Protein AF-A0A7V4JE74-F1 (afdb_monomer_lite)

Foldseek 3Di:
DPPDQPLVVLVVVLVCCVPVNDPDDSVVSNVVSVVVNVVSVVVQVVVCVQQVHHPPDDDDPPGDDDDPDDDDDDDDDPD

Radius of gyration: 15.38 Å; chains: 1; bounding box: 39×23×39 Å

pLDDT: mean 92.23, std 8.33, range [52.56, 98.06]

Secondary structure (DSSP, 8-state):
-----HHHHHHHHHHHHHHH--SS-HHHHHHHHHHHHHHHHHHHHHHHHHHTS-TTPPPPTT-----------------

Structure (mmCIF, N/CA/C/O backbone):
data_AF-A0A7V4JE74-F1
#
_entry.id   AF-A0A7V4JE74-F1
#
loop_
_atom_site.group_PDB
_atom_site.id
_atom_site.type_symbol
_atom_site.label_atom_id
_atom_site.label_alt_id
_atom_site.label_comp_id
_atom_site.label_asym_id
_atom_site.label_entity_id
_atom_site.label_seq_id
_atom_site.pdbx_PDB_ins_code
_atom_site.Cartn_x
_atom_site.Cartn_y
_atom_site.Cartn_z
_atom_site.occupancy
_atom_site.B_iso_or_equiv
_atom_site.auth_seq_id
_atom_site.auth_comp_id
_atom_site.auth_asym_id
_atom_site.auth_atom_id
_atom_site.pdbx_PDB_model_num
ATOM 1 N N . MET A 1 1 ? 9.264 16.778 -1.951 1.00 52.56 1 MET A N 1
ATOM 2 C CA . MET A 1 1 ? 8.161 15.877 -1.541 1.00 52.56 1 MET A CA 1
ATOM 3 C C . MET A 1 1 ? 8.686 14.443 -1.521 1.00 52.56 1 MET A C 1
ATOM 5 O O . MET A 1 1 ? 9.208 14.006 -2.542 1.00 52.56 1 MET A O 1
ATOM 9 N N . LYS A 1 2 ? 8.647 13.731 -0.383 1.00 58.62 2 LYS A N 1
ATOM 10 C CA . LYS A 1 2 ? 9.095 12.325 -0.332 1.00 58.62 2 LYS A CA 1
ATOM 11 C C . LYS A 1 2 ? 8.146 11.473 -1.185 1.00 58.62 2 LYS A C 1
ATOM 13 O O . LYS A 1 2 ? 6.938 11.500 -0.971 1.00 58.62 2 LYS A O 1
ATOM 18 N N . ARG A 1 3 ? 8.680 10.750 -2.173 1.00 81.75 3 ARG A N 1
ATOM 19 C CA . ARG A 1 3 ? 7.905 9.895 -3.086 1.00 81.75 3 ARG A CA 1
ATOM 20 C C . ARG A 1 3 ? 7.536 8.579 -2.397 1.00 81.75 3 ARG A C 1
ATOM 22 O O . ARG A 1 3 ? 8.085 7.551 -2.748 1.00 81.75 3 ARG A O 1
ATOM 29 N N . VAL A 1 4 ? 6.640 8.600 -1.417 1.00 90.75 4 VAL A N 1
ATOM 30 C CA . VAL A 1 4 ? 6.238 7.379 -0.692 1.00 90.75 4 VAL A CA 1
ATOM 31 C C . VAL A 1 4 ? 5.248 6.564 -1.544 1.00 90.75 4 VAL A C 1
ATOM 33 O O . VAL A 1 4 ? 4.264 7.173 -1.991 1.00 90.75 4 VAL A O 1
ATOM 36 N N . PRO A 1 5 ? 5.484 5.255 -1.782 1.00 94.31 5 PRO A N 1
ATOM 37 C CA . PRO A 1 5 ? 4.516 4.357 -2.420 1.00 94.31 5 PRO A CA 1
ATOM 38 C C . PRO A 1 5 ? 3.165 4.325 -1.678 1.00 94.31 5 PRO A C 1
ATOM 40 O O . PRO A 1 5 ? 3.165 4.472 -0.454 1.00 94.31 5 PRO A O 1
ATOM 43 N N . PRO A 1 6 ? 2.025 4.186 -2.376 1.00 96.00 6 PRO A N 1
ATOM 44 C CA . PRO A 1 6 ? 0.702 4.045 -1.778 1.00 96.00 6 PRO A CA 1
ATOM 45 C C . PRO A 1 6 ? 0.640 2.952 -0.715 1.00 96.00 6 PRO A C 1
ATOM 47 O O . PRO A 1 6 ? 0.212 3.252 0.397 1.00 96.00 6 PRO A O 1
ATOM 50 N N . SER A 1 7 ? 1.199 1.771 -0.998 1.00 97.06 7 SER A N 1
ATOM 51 C CA . SER A 1 7 ? 1.215 0.643 -0.057 1.00 97.06 7 SER A CA 1
ATOM 52 C C . SER A 1 7 ? 1.835 1.014 1.297 1.00 97.06 7 SER A C 1
ATOM 54 O O . SER A 1 7 ? 1.293 0.700 2.358 1.00 97.06 7 SER A O 1
ATOM 56 N N . GLU A 1 8 ? 2.940 1.766 1.283 1.00 97.12 8 GLU A N 1
ATOM 57 C CA . GLU A 1 8 ? 3.614 2.248 2.491 1.00 97.12 8 GLU A CA 1
ATOM 58 C C . GLU A 1 8 ? 2.823 3.351 3.216 1.00 97.12 8 GLU A C 1
ATOM 60 O O . GLU A 1 8 ? 2.928 3.473 4.437 1.00 97.12 8 GLU A O 1
ATOM 65 N N . ARG A 1 9 ? 1.991 4.132 2.513 1.00 96.75 9 ARG A N 1
ATOM 66 C CA . ARG A 1 9 ? 1.062 5.077 3.162 1.00 96.75 9 ARG A CA 1
ATOM 67 C C . ARG A 1 9 ? -0.076 4.332 3.846 1.00 96.75 9 ARG A C 1
ATOM 69 O O . ARG A 1 9 ? -0.329 4.579 5.019 1.00 96.75 9 ARG A O 1
ATOM 76 N N . THR A 1 10 ? -0.698 3.373 3.166 1.00 97.94 10 THR A N 1
ATOM 77 C CA . THR A 1 10 ? -1.777 2.567 3.750 1.00 97.94 10 THR A CA 1
ATOM 78 C C . THR A 1 10 ? -1.274 1.677 4.887 1.00 97.94 10 THR A C 1
ATOM 80 O O . THR A 1 10 ? -1.976 1.474 5.872 1.00 97.94 10 THR A O 1
ATOM 83 N N . LYS A 1 11 ? -0.017 1.228 4.851 1.00 98.06 11 LYS A N 1
ATOM 84 C CA . LYS A 1 11 ? 0.653 0.612 6.006 1.00 98.06 11 LYS A CA 1
ATOM 85 C C . LYS A 1 11 ? 0.755 1.551 7.208 1.00 98.06 11 LYS A C 1
ATOM 87 O O . LYS A 1 11 ? 0.543 1.102 8.332 1.00 98.06 11 LYS A O 1
ATOM 92 N N . ALA A 1 12 ? 1.086 2.823 6.991 1.00 97.94 12 ALA A N 1
ATOM 93 C CA . ALA A 1 12 ? 1.114 3.812 8.065 1.00 97.94 12 ALA A CA 1
ATOM 94 C C . ALA A 1 12 ? -0.297 4.080 8.622 1.00 97.94 12 ALA A C 1
ATOM 96 O O . ALA A 1 12 ? -0.452 4.187 9.834 1.00 97.94 12 ALA A O 1
ATOM 97 N N . GLU A 1 13 ? -1.322 4.108 7.764 1.00 97.62 13 GLU A N 1
ATOM 98 C CA . GLU A 1 13 ? -2.733 4.202 8.175 1.00 97.62 13 GLU A CA 1
ATOM 99 C C . GLU A 1 13 ? -3.172 2.981 9.000 1.00 97.62 13 GLU A C 1
ATOM 101 O O . GLU A 1 13 ? -3.762 3.142 10.063 1.00 97.62 13 GLU A O 1
ATOM 106 N N . LEU A 1 14 ? -2.813 1.761 8.583 1.00 98.06 14 LEU A N 1
ATOM 107 C CA . LEU A 1 14 ? -3.046 0.538 9.364 1.00 98.06 14 LEU A CA 1
ATOM 108 C C . LEU A 1 14 ? -2.356 0.598 10.732 1.00 98.06 14 LEU A C 1
ATOM 110 O O . LEU A 1 14 ? -2.956 0.254 11.747 1.00 98.06 14 LEU A O 1
ATOM 114 N N . ALA A 1 15 ? -1.102 1.053 10.784 1.00 98.00 15 ALA A N 1
ATOM 115 C CA . ALA A 1 15 ? -0.387 1.217 12.048 1.00 98.00 15 ALA A CA 1
ATOM 116 C C . ALA A 1 15 ? -1.065 2.254 12.961 1.00 98.00 15 ALA A C 1
ATOM 118 O O . ALA A 1 15 ? -1.152 2.044 14.172 1.00 98.00 15 ALA A O 1
ATOM 119 N N . ALA A 1 16 ? -1.581 3.345 12.390 1.00 97.81 16 ALA A N 1
ATOM 120 C CA . ALA A 1 16 ? -2.370 4.329 13.122 1.00 97.81 16 ALA A CA 1
ATOM 121 C C . ALA A 1 16 ? -3.673 3.719 13.661 1.00 97.81 16 ALA A C 1
ATOM 123 O O . ALA A 1 16 ? -3.975 3.912 14.834 1.00 97.81 16 ALA A O 1
ATOM 124 N N . LEU A 1 17 ? -4.384 2.905 12.871 1.00 97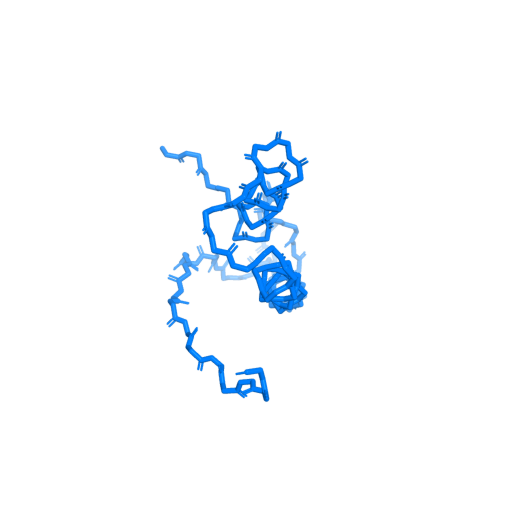.56 17 LEU A N 1
ATOM 125 C CA . LEU A 1 17 ? -5.585 2.195 13.326 1.00 97.56 17 LEU A CA 1
ATOM 126 C C . LEU A 1 17 ? -5.291 1.299 14.541 1.00 97.56 17 LEU A C 1
ATOM 128 O O . LEU A 1 17 ? -6.050 1.305 15.505 1.00 97.56 17 LEU A O 1
ATOM 132 N N . PHE A 1 18 ? -4.170 0.572 14.538 1.00 96.38 18 PHE A N 1
ATOM 133 C CA . PHE A 1 18 ? -3.792 -0.292 15.665 1.00 96.38 18 PHE A CA 1
ATOM 134 C C . PHE A 1 18 ? -3.339 0.464 16.918 1.00 96.38 18 PHE A C 1
ATOM 136 O O . PHE A 1 18 ? -3.435 -0.075 18.017 1.00 96.38 18 PHE A O 1
ATOM 143 N N . THR A 1 19 ? -2.808 1.678 16.769 1.00 97.31 19 THR A N 1
ATOM 144 C CA . THR A 1 19 ? -2.211 2.430 17.886 1.00 97.31 19 THR A CA 1
ATOM 145 C C . THR A 1 19 ? -3.148 3.478 18.471 1.00 97.31 19 THR A C 1
ATOM 147 O O . THR A 1 19 ? -3.179 3.656 19.685 1.00 97.31 19 THR A O 1
ATOM 150 N N . ALA A 1 20 ? -3.911 4.161 17.622 1.00 96.25 20 ALA A N 1
ATOM 151 C CA . ALA A 1 20 ? -4.808 5.249 17.993 1.00 96.25 20 ALA A CA 1
ATOM 152 C C . ALA A 1 20 ? -6.294 4.867 17.894 1.00 96.25 20 ALA A C 1
ATOM 154 O O . ALA A 1 20 ? -7.143 5.606 18.392 1.00 96.25 20 ALA A O 1
ATOM 155 N N . GLY A 1 21 ? -6.618 3.721 17.286 1.00 92.94 21 GLY A N 1
ATOM 156 C CA . GLY A 1 21 ? -7.996 3.315 17.033 1.00 92.94 21 GLY A CA 1
ATOM 157 C C . GLY A 1 21 ? -8.663 4.148 15.937 1.00 92.94 21 GLY A C 1
ATOM 158 O O . GLY A 1 21 ? -8.015 4.873 15.183 1.00 92.94 21 GLY A O 1
ATOM 159 N N . THR A 1 22 ? -9.983 4.031 15.848 1.00 94.75 22 THR A N 1
ATOM 160 C CA . THR A 1 22 ? -10.829 4.825 14.950 1.00 94.75 22 THR A CA 1
ATOM 161 C C . THR A 1 22 ? -12.109 5.228 15.673 1.00 94.75 22 THR A C 1
ATOM 163 O O . THR A 1 22 ? -12.481 4.620 16.677 1.00 94.75 22 THR A O 1
ATOM 166 N N . THR A 1 23 ? -12.780 6.267 15.179 1.00 93.56 23 THR A N 1
ATOM 167 C CA . THR A 1 23 ? -14.105 6.682 15.663 1.00 93.56 23 THR A CA 1
ATOM 168 C C . THR A 1 23 ? -15.244 5.886 15.019 1.00 93.56 23 THR A C 1
ATOM 170 O O . THR A 1 23 ? -16.367 5.934 15.519 1.00 93.56 23 THR A O 1
ATOM 173 N N . GLY A 1 24 ? -14.972 5.194 13.906 1.00 92.25 24 GLY A N 1
ATOM 174 C CA . GLY A 1 24 ? -15.928 4.347 13.191 1.00 92.25 24 GLY A CA 1
ATOM 175 C C . GLY A 1 24 ? -15.894 2.887 13.643 1.00 92.25 24 GLY A C 1
ATOM 176 O O . GLY A 1 24 ? -15.492 2.582 14.762 1.00 92.25 24 GLY A O 1
ATOM 177 N N . ASP A 1 25 ? -16.307 1.982 12.751 1.00 95.44 25 ASP A N 1
ATOM 178 C CA . ASP A 1 25 ? -16.165 0.537 12.951 1.00 95.44 25 ASP A CA 1
ATOM 179 C C . ASP A 1 25 ? -14.714 0.096 12.660 1.00 95.44 25 ASP A C 1
ATOM 181 O O . ASP A 1 25 ? -14.291 0.117 11.495 1.00 95.44 25 ASP A O 1
ATOM 185 N N . PRO A 1 26 ? -13.944 -0.331 13.681 1.00 95.44 26 PRO A N 1
ATOM 186 C CA . PRO A 1 26 ? -12.562 -0.756 13.493 1.00 95.44 26 PRO A CA 1
ATOM 187 C C . PRO A 1 26 ? -12.425 -1.992 12.600 1.00 95.44 26 PRO A C 1
ATOM 189 O O . PRO A 1 26 ? -11.396 -2.142 11.945 1.00 95.44 26 PRO A O 1
ATOM 192 N N . GLN A 1 27 ? -13.428 -2.879 12.563 1.00 95.31 27 GLN A N 1
ATOM 193 C CA . GLN A 1 27 ? -13.375 -4.096 11.750 1.00 95.31 27 GLN A CA 1
ATOM 194 C C . GLN A 1 27 ? -13.527 -3.761 10.269 1.00 95.31 27 GLN A C 1
ATOM 196 O O . GLN A 1 27 ? -12.660 -4.129 9.476 1.00 95.31 27 GLN A O 1
ATOM 201 N N . ALA A 1 28 ? -14.563 -3.001 9.907 1.00 94.75 28 ALA A N 1
ATOM 202 C CA . ALA A 1 28 ? -14.765 -2.547 8.533 1.00 94.75 28 ALA A CA 1
ATOM 203 C C . ALA A 1 28 ? -13.573 -1.716 8.024 1.00 94.75 28 ALA A C 1
ATOM 205 O O . ALA A 1 28 ? -13.106 -1.888 6.897 1.00 94.75 28 ALA A O 1
ATOM 206 N N . GLU A 1 29 ? -13.018 -0.832 8.861 1.00 9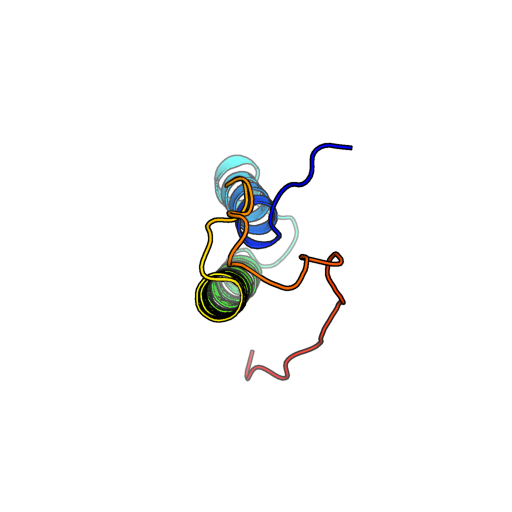5.88 29 GLU A N 1
ATOM 207 C CA . GLU A 1 29 ? -11.852 -0.041 8.468 1.00 95.88 29 GLU A CA 1
ATOM 208 C C . GLU A 1 29 ? -10.590 -0.895 8.292 1.00 95.88 29 GLU A C 1
ATOM 210 O O . GLU A 1 29 ? -9.843 -0.690 7.328 1.00 95.88 29 GLU A O 1
ATOM 215 N N . LEU A 1 30 ? -10.381 -1.889 9.161 1.00 97.00 30 LEU A N 1
ATOM 216 C CA . LEU A 1 30 ? -9.287 -2.845 9.031 1.00 97.00 30 LEU A CA 1
ATOM 217 C C . LEU A 1 30 ? -9.383 -3.630 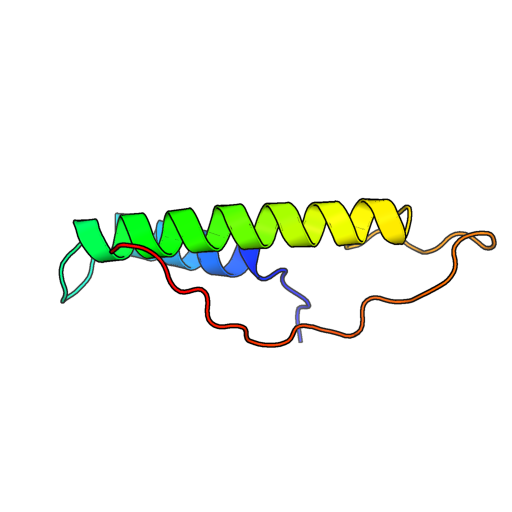7.720 1.00 97.00 30 LEU A C 1
ATOM 219 O O . LEU A 1 30 ? -8.380 -3.723 7.005 1.00 97.00 30 LEU A O 1
ATOM 223 N N . VAL A 1 31 ? -10.556 -4.181 7.385 1.00 96.31 31 VAL A N 1
ATOM 224 C CA . VAL A 1 31 ? -10.715 -4.960 6.149 1.00 96.31 31 VAL A CA 1
ATOM 225 C C . VAL A 1 31 ? -10.498 -4.069 4.932 1.00 96.31 31 VAL A C 1
ATOM 227 O O . VAL A 1 31 ? -9.675 -4.403 4.075 1.00 96.31 31 VAL A O 1
ATOM 230 N N . ARG A 1 32 ? -11.116 -2.884 4.897 1.00 95.25 32 ARG A N 1
ATOM 231 C CA . ARG A 1 32 ? -10.928 -1.908 3.817 1.00 95.25 32 ARG A CA 1
ATOM 232 C C . ARG A 1 32 ? -9.456 -1.546 3.602 1.00 95.25 32 ARG A C 1
ATOM 234 O O . ARG A 1 32 ? -8.979 -1.587 2.467 1.00 95.25 32 ARG A O 1
ATOM 241 N N . LEU A 1 33 ? -8.730 -1.179 4.662 1.00 96.81 33 LEU A N 1
ATOM 242 C CA . LEU A 1 33 ? -7.319 -0.787 4.561 1.00 96.81 33 LEU A CA 1
ATOM 243 C C . LEU A 1 33 ? -6.420 -1.970 4.178 1.00 96.81 33 LEU A C 1
ATOM 245 O O . LEU A 1 33 ? -5.492 -1.805 3.386 1.00 96.81 33 LEU A O 1
ATOM 249 N N . THR A 1 34 ? -6.715 -3.170 4.678 1.00 97.19 34 THR A N 1
ATOM 250 C CA . THR A 1 34 ? -5.967 -4.385 4.326 1.00 97.19 34 THR A CA 1
ATOM 251 C C . THR A 1 34 ? -6.160 -4.739 2.853 1.00 97.19 34 THR A C 1
ATOM 253 O O . THR A 1 34 ? -5.180 -4.934 2.135 1.00 97.19 34 THR A O 1
ATOM 256 N N . MET A 1 35 ? -7.406 -4.748 2.370 1.00 96.75 35 MET A N 1
ATOM 257 C CA . MET A 1 35 ? -7.719 -5.021 0.965 1.00 96.75 35 MET A CA 1
ATOM 258 C C . MET A 1 35 ? -7.100 -3.978 0.037 1.00 96.75 35 MET A C 1
ATOM 260 O O . MET A 1 35 ? -6.493 -4.331 -0.975 1.00 96.75 35 MET A O 1
ATOM 264 N N . ARG A 1 36 ? -7.186 -2.695 0.409 1.00 97.00 36 ARG A N 1
ATOM 265 C CA . ARG A 1 36 ? -6.524 -1.609 -0.319 1.00 97.00 36 ARG A CA 1
ATOM 266 C C . ARG A 1 36 ? -5.024 -1.860 -0.447 1.00 97.00 36 ARG A C 1
ATOM 268 O O . ARG A 1 36 ? -4.497 -1.791 -1.554 1.00 97.00 36 ARG A O 1
ATOM 275 N N . ARG A 1 37 ? -4.356 -2.199 0.656 1.00 97.69 37 ARG A N 1
ATOM 276 C CA . ARG A 1 37 ? -2.913 -2.437 0.656 1.00 97.69 37 ARG A CA 1
ATOM 277 C C . ARG A 1 37 ? -2.510 -3.611 -0.235 1.00 97.69 37 ARG A C 1
ATOM 279 O O . ARG A 1 37 ? -1.547 -3.483 -0.982 1.00 97.69 37 ARG A O 1
ATOM 286 N N . ILE A 1 38 ? -3.246 -4.723 -0.190 1.00 97.50 38 ILE A N 1
ATOM 287 C CA . ILE A 1 38 ? -2.979 -5.897 -1.041 1.00 97.50 38 ILE A CA 1
ATOM 288 C C . ILE A 1 38 ? -3.040 -5.511 -2.525 1.00 97.50 38 ILE A C 1
ATOM 290 O O . ILE A 1 38 ? -2.156 -5.868 -3.304 1.00 97.50 38 ILE A O 1
ATOM 294 N N . VAL A 1 39 ? -4.065 -4.750 -2.920 1.00 97.00 39 VAL A N 1
ATOM 295 C CA . VAL A 1 39 ? -4.215 -4.274 -4.302 1.00 97.00 39 VAL A CA 1
ATOM 296 C C . VAL A 1 39 ? -3.080 -3.325 -4.691 1.00 97.00 39 VAL A C 1
ATOM 298 O O . VAL A 1 39 ? -2.524 -3.452 -5.782 1.00 97.00 39 VAL A O 1
ATOM 301 N N . GLU A 1 40 ? -2.719 -2.385 -3.817 1.00 97.44 40 GLU A N 1
ATOM 302 C CA . GLU A 1 40 ? -1.612 -1.454 -4.054 1.00 97.44 40 GLU A CA 1
ATOM 303 C C . GLU A 1 40 ? -0.281 -2.198 -4.238 1.00 97.44 40 GLU A C 1
ATOM 305 O O . GLU A 1 40 ? 0.422 -1.942 -5.214 1.00 97.44 40 GLU A O 1
ATOM 310 N N . GLU A 1 41 ? 0.032 -3.174 -3.380 1.00 98.06 41 GLU A N 1
ATOM 311 C CA . GLU A 1 41 ? 1.249 -3.991 -3.488 1.00 98.06 41 GLU A CA 1
ATOM 312 C C . GLU A 1 41 ? 1.270 -4.823 -4.786 1.00 98.06 41 GLU A C 1
ATOM 314 O O . GLU A 1 41 ? 2.308 -4.904 -5.449 1.00 98.06 41 GLU A O 1
ATOM 319 N N . ALA A 1 42 ? 0.130 -5.380 -5.213 1.00 97.88 42 ALA A N 1
ATOM 320 C CA . ALA A 1 42 ? 0.021 -6.114 -6.478 1.00 97.88 42 ALA A CA 1
ATOM 321 C C . ALA A 1 42 ? 0.235 -5.213 -7.714 1.00 97.88 42 ALA A C 1
ATOM 323 O O . ALA A 1 42 ? 0.929 -5.592 -8.666 1.00 97.88 42 ALA A O 1
ATOM 324 N N . LEU A 1 43 ? -0.316 -3.995 -7.704 1.00 96.75 43 LEU A N 1
ATOM 325 C CA . LEU A 1 43 ? -0.107 -3.015 -8.777 1.00 96.75 43 LEU A CA 1
ATOM 326 C C . LEU A 1 43 ? 1.337 -2.499 -8.802 1.00 96.75 43 LEU A C 1
ATOM 328 O O . LEU A 1 43 ? 1.925 -2.337 -9.873 1.00 96.75 43 LEU A O 1
ATOM 332 N N . GLU A 1 44 ? 1.937 -2.272 -7.634 1.00 96.56 44 GLU A N 1
ATOM 333 C CA . GLU A 1 44 ? 3.343 -1.886 -7.508 1.00 96.56 44 GLU A CA 1
ATOM 334 C C . GLU A 1 44 ? 4.288 -2.997 -7.989 1.00 96.56 44 GLU A C 1
ATOM 336 O O . GLU A 1 44 ? 5.287 -2.696 -8.652 1.00 96.56 44 GLU A O 1
ATOM 341 N N . ALA A 1 45 ? 3.960 -4.268 -7.724 1.00 97.19 45 ALA A N 1
ATOM 342 C CA . ALA A 1 45 ? 4.675 -5.421 -8.268 1.00 97.19 45 ALA A CA 1
ATOM 343 C C . ALA A 1 45 ? 4.577 -5.470 -9.798 1.00 97.19 45 ALA A C 1
ATOM 345 O O . ALA A 1 45 ? 5.604 -5.521 -10.467 1.00 97.19 45 ALA A O 1
ATOM 346 N N . THR A 1 46 ? 3.378 -5.295 -10.359 1.00 97.00 46 THR A N 1
ATOM 347 C CA . THR A 1 46 ? 3.188 -5.213 -11.819 1.00 97.00 46 THR A CA 1
ATOM 348 C C . THR A 1 46 ? 4.034 -4.090 -12.431 1.00 97.00 46 THR A C 1
ATOM 350 O O . THR A 1 46 ? 4.692 -4.271 -13.453 1.00 97.00 46 THR A O 1
ATOM 353 N N . ALA A 1 47 ? 4.078 -2.918 -11.788 1.00 95.06 47 ALA A N 1
ATOM 354 C CA . ALA A 1 47 ? 4.909 -1.807 -12.245 1.00 95.06 47 ALA A CA 1
ATOM 355 C C . ALA A 1 47 ? 6.415 -2.109 -12.144 1.00 95.0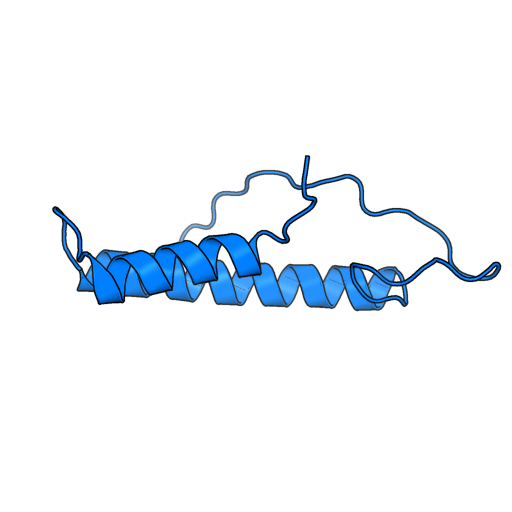6 47 ALA A C 1
ATOM 357 O O . ALA A 1 47 ? 7.193 -1.606 -12.956 1.00 95.06 47 ALA A O 1
ATOM 358 N N . ARG A 1 48 ? 6.850 -2.885 -11.142 1.00 95.25 48 ARG A N 1
ATOM 359 C CA . ARG A 1 48 ? 8.234 -3.368 -11.027 1.00 95.25 48 ARG A CA 1
ATOM 360 C C . ARG A 1 48 ? 8.576 -4.304 -12.181 1.00 95.25 48 ARG A C 1
ATOM 362 O O . ARG A 1 48 ? 9.623 -4.102 -12.787 1.00 95.25 48 ARG A O 1
ATOM 369 N N . ASP A 1 49 ? 7.689 -5.237 -12.507 1.00 95.31 49 ASP A N 1
ATOM 370 C CA . ASP A 1 49 ? 7.897 -6.223 -13.570 1.00 95.31 49 ASP A CA 1
ATOM 371 C C . ASP A 1 49 ? 7.962 -5.552 -14.946 1.00 95.31 49 ASP A C 1
ATOM 373 O O . ASP A 1 49 ? 8.889 -5.798 -15.712 1.00 95.31 49 ASP A O 1
ATOM 377 N N . VAL A 1 50 ? 7.047 -4.616 -15.227 1.00 94.62 50 VAL A N 1
ATOM 378 C CA . VAL A 1 50 ? 7.031 -3.856 -16.491 1.00 94.62 50 VAL A CA 1
ATOM 379 C C . VAL A 1 50 ? 8.279 -2.984 -16.657 1.00 94.62 50 VAL A C 1
ATOM 381 O O . VAL A 1 50 ? 8.807 -2.868 -17.759 1.00 94.62 50 VAL A O 1
ATOM 384 N N . LEU A 1 51 ? 8.755 -2.346 -15.583 1.00 93.94 51 LEU A N 1
ATOM 385 C CA . LEU A 1 51 ? 9.926 -1.459 -15.643 1.00 93.94 51 LEU A CA 1
ATOM 386 C C . LEU A 1 51 ? 11.261 -2.195 -15.456 1.00 93.94 51 LEU A C 1
ATOM 388 O O . LEU A 1 51 ? 12.316 -1.585 -15.638 1.00 93.94 51 LEU A O 1
ATOM 392 N N . GLY A 1 52 ? 11.234 -3.457 -15.021 1.00 94.50 52 GLY A N 1
ATOM 393 C CA . GLY A 1 52 ? 12.418 -4.249 -14.686 1.00 94.50 52 GLY A CA 1
ATOM 394 C C . GLY A 1 52 ? 13.254 -3.685 -13.530 1.00 94.50 52 GLY A C 1
ATOM 395 O O . GLY A 1 52 ? 14.441 -3.994 -13.421 1.00 94.50 52 GLY A O 1
ATOM 396 N N . ARG A 1 53 ? 12.690 -2.809 -12.685 1.00 94.62 53 ARG A N 1
ATOM 397 C CA . ARG A 1 53 ? 13.429 -2.160 -11.586 1.00 94.62 53 ARG A CA 1
ATOM 398 C C . ARG A 1 53 ? 12.569 -1.821 -10.379 1.00 94.62 53 ARG A C 1
ATOM 400 O O . ARG A 1 53 ? 11.416 -1.398 -10.512 1.00 94.62 53 ARG A O 1
ATOM 407 N N . ASP A 1 54 ? 13.176 -1.910 -9.198 1.00 92.44 54 ASP A N 1
ATOM 408 C CA . ASP A 1 54 ? 12.566 -1.495 -7.936 1.00 92.44 54 ASP A CA 1
ATOM 409 C C . ASP A 1 54 ? 12.210 -0.006 -7.901 1.00 92.44 54 ASP A C 1
ATOM 411 O O . ASP A 1 54 ? 12.634 0.801 -8.733 1.00 92.44 54 ASP A O 1
ATOM 415 N N . TYR A 1 55 ? 11.389 0.371 -6.922 1.00 89.31 55 TYR A N 1
ATOM 416 C CA . TYR A 1 55 ? 10.808 1.707 -6.838 1.00 89.31 55 TYR A CA 1
ATOM 417 C C . TYR A 1 55 ? 11.855 2.831 -6.747 1.00 89.31 55 TYR A C 1
ATOM 419 O O . TYR A 1 55 ? 11.725 3.848 -7.431 1.00 89.31 55 TYR A O 1
ATOM 427 N N . TYR A 1 56 ? 12.910 2.627 -5.951 1.00 88.06 56 TYR A N 1
ATOM 428 C CA . TYR A 1 56 ? 14.012 3.583 -5.777 1.00 88.06 56 TYR A CA 1
ATOM 429 C C . TYR A 1 56 ? 15.278 3.220 -6.565 1.00 88.06 56 TYR A C 1
ATOM 431 O O . TYR A 1 56 ? 16.280 3.931 -6.470 1.00 88.06 56 TYR A O 1
ATOM 439 N N . ALA A 1 57 ? 15.252 2.135 -7.342 1.00 90.38 57 ALA A N 1
ATOM 440 C CA . ALA A 1 57 ? 16.390 1.747 -8.161 1.00 90.38 57 ALA A CA 1
ATOM 441 C C . ALA A 1 57 ? 16.577 2.728 -9.326 1.00 90.38 57 ALA A C 1
ATOM 443 O O . ALA A 1 57 ? 15.614 3.184 -9.952 1.00 90.38 57 ALA A O 1
ATOM 444 N N . ARG A 1 58 ? 17.840 3.053 -9.622 1.00 87.75 58 ARG A N 1
ATOM 445 C CA . ARG A 1 58 ? 18.189 3.831 -10.815 1.00 87.75 58 ARG A CA 1
ATOM 446 C C . ARG A 1 58 ? 17.957 2.977 -12.061 1.00 87.75 58 ARG A C 1
ATOM 448 O O . ARG A 1 58 ? 18.215 1.777 -12.036 1.00 87.75 58 ARG A O 1
ATOM 455 N N . ALA A 1 59 ? 17.469 3.609 -13.125 1.00 88.06 59 ALA A N 1
ATOM 456 C CA . ALA A 1 59 ? 17.347 2.968 -14.427 1.00 88.06 59 ALA A CA 1
ATOM 457 C C . ALA A 1 59 ? 18.735 2.603 -14.966 1.00 88.06 59 ALA A C 1
ATOM 459 O O . ALA A 1 59 ? 19.673 3.389 -14.815 1.00 88.06 59 ALA A O 1
ATOM 460 N N . ARG A 1 60 ? 18.845 1.428 -15.584 1.00 88.62 60 ARG A N 1
ATOM 461 C CA . ARG A 1 60 ? 19.970 1.072 -16.456 1.00 88.62 60 ARG A CA 1
ATOM 462 C C . ARG A 1 60 ? 19.689 1.535 -17.886 1.00 88.62 60 ARG A C 1
ATOM 464 O O . ARG A 1 60 ? 18.533 1.780 -18.225 1.00 88.62 60 ARG A O 1
ATOM 471 N N . ASP A 1 61 ? 20.732 1.647 -18.704 1.00 83.31 61 ASP A N 1
ATOM 472 C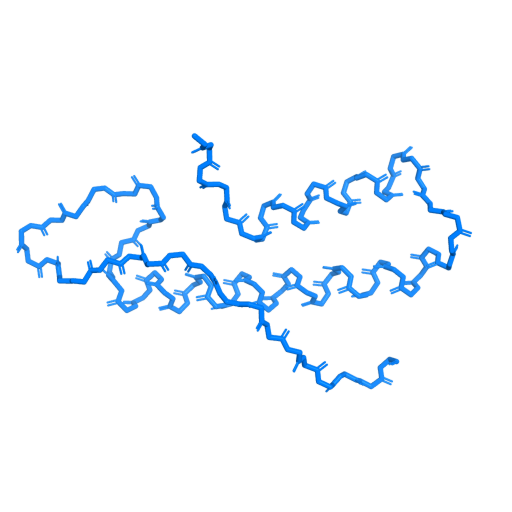 CA . ASP A 1 61 ? 20.645 2.183 -20.073 1.00 83.31 61 ASP A CA 1
ATOM 473 C C . ASP A 1 61 ? 19.692 1.385 -20.983 1.00 83.31 61 ASP A C 1
ATOM 475 O O . ASP A 1 61 ? 19.116 1.934 -21.919 1.00 83.31 61 ASP A O 1
ATOM 479 N N . ASP A 1 62 ? 19.476 0.103 -20.684 1.00 86.44 62 ASP A N 1
ATOM 480 C CA . ASP A 1 62 ? 18.572 -0.809 -21.389 1.00 86.44 62 ASP A CA 1
ATOM 481 C C . ASP A 1 62 ? 17.108 -0.744 -20.905 1.00 86.44 62 AS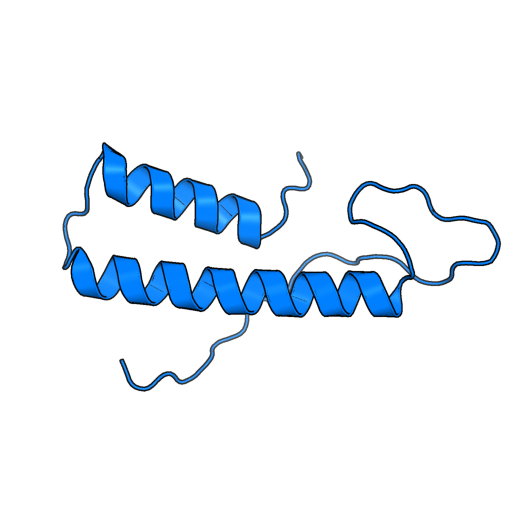P A C 1
ATOM 483 O O . ASP A 1 62 ? 16.219 -1.319 -21.537 1.00 86.44 62 ASP A O 1
ATOM 487 N N . GLN A 1 63 ? 16.818 -0.033 -19.810 1.00 87.06 63 GLN A N 1
ATOM 488 C CA . GLN A 1 63 ? 15.487 0.017 -19.200 1.00 87.06 63 GLN A CA 1
ATOM 489 C C . GLN A 1 63 ? 14.698 1.260 -19.618 1.00 87.06 63 GLN A C 1
ATOM 491 O O . GLN A 1 63 ? 14.999 2.386 -19.217 1.00 87.06 63 GLN A O 1
ATOM 496 N N . GLN A 1 64 ? 13.602 1.048 -20.344 1.00 87.00 64 GLN A N 1
ATOM 497 C CA . GLN A 1 64 ? 12.739 2.123 -20.836 1.00 87.00 64 GLN A CA 1
ATOM 498 C C . GLN A 1 64 ? 11.585 2.458 -19.873 1.00 87.00 64 GLN A C 1
ATOM 500 O O . GLN A 1 64 ? 11.188 1.657 -19.028 1.00 87.00 64 GLN A O 1
ATOM 505 N N . GLY A 1 65 ? 11.023 3.663 -20.018 1.00 90.19 65 GLY A N 1
ATOM 506 C CA . GLY A 1 65 ? 9.843 4.118 -19.272 1.00 90.19 65 GLY A CA 1
ATOM 507 C C . GLY A 1 65 ? 10.135 4.689 -17.878 1.00 90.19 65 GLY A C 1
ATOM 508 O O . GLY A 1 65 ? 11.208 4.499 -17.305 1.00 90.19 65 GLY A O 1
ATOM 509 N N . TRP A 1 66 ? 9.161 5.418 -17.320 1.00 88.88 66 TRP A N 1
ATOM 510 C CA . TRP A 1 66 ? 9.239 6.056 -15.999 1.00 88.88 66 TRP A CA 1
ATOM 511 C C . TRP A 1 66 ? 7.925 5.907 -15.229 1.00 88.88 66 TRP A C 1
ATOM 513 O O . TRP A 1 66 ? 6.844 5.939 -15.813 1.00 88.88 66 TRP A O 1
ATOM 523 N N . ARG A 1 67 ? 8.010 5.813 -13.894 1.00 90.44 67 ARG A N 1
ATOM 524 C CA . ARG A 1 67 ? 6.834 5.919 -13.016 1.00 90.44 67 ARG A CA 1
ATOM 525 C C . ARG A 1 67 ? 6.332 7.363 -13.031 1.00 90.44 67 ARG A C 1
ATOM 527 O O . ARG A 1 67 ? 7.062 8.259 -12.607 1.00 90.44 67 ARG A O 1
ATOM 534 N N . ASN A 1 68 ? 5.096 7.577 -13.476 1.00 91.81 68 ASN A N 1
ATOM 535 C CA . ASN A 1 68 ? 4.490 8.905 -13.632 1.00 91.81 68 ASN A CA 1
ATOM 536 C C . ASN A 1 68 ? 3.394 9.184 -12.585 1.00 91.81 68 ASN A C 1
ATOM 538 O O . ASN A 1 68 ? 2.291 9.617 -12.906 1.00 91.81 68 ASN A O 1
ATOM 542 N N . GLY A 1 69 ? 3.688 8.890 -11.318 1.00 91.00 69 GLY A N 1
ATOM 543 C CA . GLY A 1 69 ? 2.739 9.075 -10.220 1.00 91.00 69 GLY A CA 1
ATOM 544 C C . GLY A 1 69 ? 1.641 8.010 -10.169 1.00 91.00 69 GLY A C 1
ATOM 545 O O . GLY A 1 69 ? 1.814 6.899 -10.665 1.00 91.00 69 GLY A O 1
ATOM 546 N N . TYR A 1 70 ? 0.533 8.359 -9.517 1.00 92.50 70 TYR A N 1
ATOM 547 C CA . TYR A 1 70 ? -0.596 7.470 -9.245 1.00 92.50 70 TYR A CA 1
ATOM 548 C C . TYR A 1 70 ? -1.901 8.143 -9.657 1.00 92.50 70 TYR A C 1
ATOM 550 O O . TYR A 1 70 ? -1.996 9.371 -9.676 1.00 92.50 70 TYR A O 1
ATOM 558 N N . ARG A 1 71 ? -2.914 7.330 -9.949 1.00 94.12 71 ARG A N 1
ATOM 559 C CA . ARG A 1 71 ? -4.289 7.769 -10.188 1.00 94.12 71 ARG A CA 1
ATOM 560 C C . ARG A 1 71 ? -5.202 7.054 -9.202 1.00 94.12 71 ARG A C 1
ATOM 562 O O . ARG A 1 71 ? -5.036 5.859 -8.977 1.00 94.12 71 ARG A O 1
ATOM 569 N N . GLU A 1 72 ? -6.167 7.777 -8.652 1.00 93.19 72 GLU A N 1
ATOM 570 C CA . GLU A 1 72 ? -7.203 7.185 -7.810 1.00 93.19 72 GLU A CA 1
ATOM 571 C C . GLU A 1 72 ? -8.153 6.323 -8.649 1.00 93.19 72 GLU A C 1
ATOM 573 O O . GLU A 1 72 ? -8.613 6.730 -9.718 1.00 93.19 72 GLU A O 1
ATOM 578 N N . GLY A 1 73 ? -8.435 5.116 -8.162 1.00 92.50 73 GLY A N 1
ATOM 579 C CA . GLY A 1 73 ? -9.379 4.182 -8.762 1.00 92.50 73 GLY A CA 1
ATOM 580 C C . GLY A 1 73 ? -10.341 3.656 -7.705 1.00 92.50 73 GLY A C 1
ATOM 581 O O . GLY A 1 73 ? -9.948 3.432 -6.562 1.00 92.50 73 GLY A O 1
ATOM 582 N N . ARG A 1 74 ? -11.607 3.459 -8.081 1.00 92.56 74 ARG A N 1
ATOM 583 C CA . ARG A 1 74 ? -12.624 2.867 -7.206 1.00 92.56 74 ARG A CA 1
ATOM 584 C C . ARG A 1 74 ? -12.876 1.423 -7.620 1.00 92.56 74 ARG A C 1
ATOM 586 O O . ARG A 1 74 ? -13.288 1.172 -8.749 1.00 92.56 74 ARG A O 1
ATOM 593 N N . LEU A 1 75 ? -12.678 0.496 -6.690 1.00 91.31 75 LEU A N 1
ATOM 594 C CA . LEU A 1 75 ? -13.037 -0.909 -6.855 1.00 91.31 75 LEU A CA 1
ATOM 595 C C . LEU A 1 75 ? -14.366 -1.173 -6.148 1.00 91.31 75 LEU A C 1
ATOM 597 O O . LEU A 1 75 ? -14.583 -0.703 -5.033 1.00 91.31 75 LEU A O 1
ATOM 601 N N . ARG A 1 76 ? -15.276 -1.891 -6.813 1.00 90.06 76 ARG A N 1
ATOM 602 C CA . ARG A 1 76 ? -16.517 -2.363 -6.188 1.00 90.06 76 ARG A CA 1
ATOM 603 C C . ARG A 1 76 ? -16.194 -3.671 -5.478 1.00 90.06 76 ARG A C 1
ATOM 605 O O . ARG A 1 76 ? -16.013 -4.693 -6.132 1.00 90.06 76 ARG A O 1
ATOM 612 N N . THR A 1 77 ? -16.064 -3.600 -4.163 1.00 83.81 77 THR A N 1
ATOM 613 C CA . THR A 1 77 ? -15.915 -4.754 -3.275 1.00 83.81 77 THR A CA 1
ATOM 614 C C . THR A 1 77 ? -17.277 -5.131 -2.694 1.00 83.81 77 THR A C 1
ATOM 616 O O . THR A 1 77 ? -18.233 -4.370 -2.824 1.00 83.81 77 THR A O 1
ATOM 619 N N . ALA A 1 78 ? -17.382 -6.325 -2.114 1.00 76.38 78 ALA A N 1
ATOM 620 C CA . ALA A 1 78 ? -18.630 -6.831 -1.540 1.00 76.38 78 ALA A CA 1
ATOM 621 C C . ALA A 1 78 ? -18.907 -6.340 -0.103 1.00 76.38 78 ALA A C 1
ATOM 623 O O . ALA A 1 78 ? -19.933 -6.720 0.453 1.00 76.38 78 ALA A O 1
ATOM 624 N N . GLU A 1 79 ? -17.999 -5.550 0.483 1.00 58.03 79 GLU A N 1
ATOM 625 C CA . GLU A 1 79 ? -18.167 -4.941 1.813 1.00 58.03 79 GLU A CA 1
ATOM 626 C C . GLU A 1 79 ? -19.163 -3.781 1.835 1.00 58.03 79 GLU A C 1
ATOM 628 O O . GLU A 1 79 ? -19.141 -2.962 0.882 1.00 58.03 79 GLU A O 1
#

Sequence (79 aa):
MKRVPPSERTKAELAALFTAGTTGDPQAELVRLTMRRIVEEALEATARDVLGRDYYARARDDQQGWRNGYREGRLRTAE